Protein AF-A0AA38UNT2-F1 (afdb_monomer_lite)

Secondary structure (DSSP, 8-state):
-----HHHHTS--HHHHHHHHHHHS--GGGPPTT---HHHHHHHTTTS------SSTTTSS--

Structure (mmCIF, N/CA/C/O backbone):
data_AF-A0AA38UNT2-F1
#
_entry.id   AF-A0AA38UNT2-F1
#
loop_
_atom_site.group_PDB
_atom_site.id
_atom_site.type_symbol
_atom_site.label_atom_id
_atom_site.label_alt_id
_atom_site.label_comp_id
_atom_site.label_asym_id
_atom_site.label_entity_id
_atom_site.label_seq_id
_atom_site.pdbx_PDB_ins_code
_atom_site.Cartn_x
_atom_site.Cartn_y
_atom_site.Cartn_z
_atom_site.occupancy
_atom_site.B_iso_or_equiv
_atom_site.auth_seq_id
_atom_site.auth_comp_id
_atom_site.auth_asym_id
_atom_site.auth_atom_id
_atom_site.pdbx_PDB_model_num
ATOM 1 N N . TYR A 1 1 ? 20.080 -17.496 -21.689 1.00 46.66 1 TYR A N 1
ATOM 2 C CA . TYR A 1 1 ? 19.975 -16.861 -20.361 1.00 46.66 1 TYR A CA 1
ATOM 3 C C . TYR A 1 1 ? 19.572 -15.416 -20.592 1.00 46.66 1 TYR A C 1
ATOM 5 O O . TYR A 1 1 ? 20.291 -14.734 -21.309 1.00 46.66 1 TYR A O 1
ATOM 13 N N . ALA A 1 2 ? 18.418 -14.970 -20.095 1.00 62.34 2 ALA A N 1
ATOM 14 C CA . ALA A 1 2 ? 18.072 -13.550 -20.143 1.00 62.34 2 ALA A CA 1
ATOM 15 C C . ALA A 1 2 ? 18.798 -12.862 -18.982 1.00 62.34 2 ALA A C 1
ATOM 17 O O . ALA A 1 2 ? 18.476 -13.105 -17.821 1.00 62.34 2 ALA A O 1
ATOM 18 N N . THR A 1 3 ? 19.839 -12.087 -19.277 1.00 65.69 3 THR A N 1
ATOM 19 C CA . THR A 1 3 ? 20.490 -11.236 -18.280 1.00 65.69 3 THR A CA 1
ATOM 20 C C . THR A 1 3 ? 19.694 -9.938 -18.177 1.00 65.69 3 THR A C 1
ATOM 22 O O . THR A 1 3 ? 19.411 -9.291 -19.184 1.00 65.69 3 THR A O 1
ATOM 25 N N . TYR A 1 4 ? 19.274 -9.586 -16.962 1.00 62.25 4 TYR A N 1
ATOM 26 C CA . TYR A 1 4 ? 18.523 -8.361 -16.689 1.00 62.25 4 TYR A CA 1
ATOM 27 C C . TYR A 1 4 ? 19.313 -7.131 -17.172 1.00 62.25 4 TYR A C 1
ATOM 29 O O . TYR A 1 4 ? 20.427 -6.889 -16.707 1.00 62.25 4 TYR A O 1
ATOM 37 N N . ASN A 1 5 ? 18.744 -6.364 -18.108 1.00 70.69 5 ASN A N 1
ATOM 38 C CA . ASN A 1 5 ? 19.296 -5.097 -18.589 1.00 70.69 5 ASN A CA 1
ATOM 39 C C . ASN A 1 5 ? 18.392 -3.959 -18.111 1.00 70.69 5 ASN A C 1
ATOM 41 O O . ASN A 1 5 ? 17.337 -3.733 -18.693 1.00 70.69 5 ASN A O 1
ATOM 45 N N . SER A 1 6 ? 18.827 -3.221 -17.089 1.00 67.19 6 SER A N 1
ATOM 46 C CA . SER A 1 6 ? 18.033 -2.144 -16.482 1.00 67.19 6 SER A CA 1
ATOM 47 C C . SER A 1 6 ? 17.589 -1.073 -17.494 1.00 67.19 6 SER A C 1
ATOM 49 O O . SER A 1 6 ? 16.514 -0.513 -17.349 1.00 67.19 6 SER A O 1
ATOM 51 N N . ILE A 1 7 ? 18.355 -0.809 -18.560 1.00 67.56 7 ILE A N 1
ATOM 52 C CA . ILE A 1 7 ? 18.010 0.217 -19.562 1.00 67.56 7 ILE A CA 1
ATOM 53 C C . ILE A 1 7 ? 16.873 -0.264 -20.474 1.00 67.56 7 ILE A C 1
ATOM 55 O O . ILE A 1 7 ? 15.932 0.482 -20.733 1.00 67.56 7 ILE A O 1
ATOM 59 N N . SER A 1 8 ? 16.935 -1.513 -20.943 1.00 68.56 8 SER A N 1
ATOM 60 C CA . SER A 1 8 ? 15.927 -2.070 -21.859 1.00 68.56 8 SER A CA 1
ATOM 61 C C . SER A 1 8 ? 14.724 -2.693 -21.143 1.00 68.56 8 SER A C 1
ATOM 63 O O . SER A 1 8 ? 13.653 -2.767 -21.734 1.00 68.56 8 SER A O 1
ATOM 65 N N . ASP A 1 9 ? 14.873 -3.117 -19.884 1.00 70.31 9 ASP A N 1
ATOM 66 C CA . ASP A 1 9 ? 13.805 -3.740 -19.088 1.00 70.31 9 ASP A CA 1
ATOM 67 C C . ASP A 1 9 ? 12.889 -2.706 -18.406 1.00 70.31 9 ASP A C 1
ATOM 69 O O . ASP A 1 9 ? 11.838 -3.057 -17.878 1.00 70.31 9 ASP A O 1
ATOM 73 N N . GLY A 1 10 ? 13.226 -1.412 -18.453 1.00 67.38 10 GLY A N 1
ATOM 74 C CA . GLY A 1 10 ? 12.325 -0.331 -18.030 1.00 67.38 10 GLY A CA 1
ATOM 75 C C . GLY A 1 10 ? 12.838 0.579 -16.915 1.00 67.38 10 GLY A C 1
ATOM 76 O O . GLY A 1 10 ? 12.025 1.159 -16.203 1.00 67.38 10 GLY A O 1
ATOM 77 N N . GLY A 1 11 ? 14.154 0.722 -16.780 1.00 73.88 11 GLY A N 1
ATOM 78 C CA . GLY A 1 11 ? 14.822 1.787 -16.032 1.00 73.88 11 GLY A CA 1
ATOM 79 C C . GLY A 1 11 ? 14.548 1.809 -14.528 1.00 73.88 11 GLY A C 1
ATOM 80 O O . GLY A 1 11 ? 14.252 0.789 -13.902 1.00 73.88 11 GLY A O 1
ATOM 81 N N . ASP A 1 12 ? 14.656 3.008 -13.948 1.00 72.75 12 ASP A N 1
ATOM 82 C CA . ASP A 1 12 ? 14.278 3.272 -12.562 1.00 72.75 12 ASP A CA 1
ATOM 83 C C . ASP A 1 12 ? 12.749 3.222 -12.419 1.00 72.75 12 ASP A C 1
ATOM 85 O O . ASP A 1 12 ? 12.021 4.171 -12.705 1.00 72.75 12 ASP A O 1
ATOM 89 N N . LYS A 1 13 ? 12.239 2.063 -11.999 1.00 77.94 13 LYS A N 1
ATOM 90 C CA . LYS A 1 13 ? 10.809 1.857 -11.718 1.00 77.94 13 LYS A CA 1
ATOM 91 C C . LYS A 1 13 ? 10.439 2.280 -10.297 1.00 77.94 13 LYS A C 1
ATOM 93 O O . LYS A 1 13 ? 9.310 2.036 -9.868 1.00 77.94 13 LYS A O 1
ATOM 98 N N . HIS A 1 14 ? 11.368 2.889 -9.558 1.00 81.25 14 HIS A N 1
ATOM 99 C CA . HIS A 1 14 ? 11.195 3.222 -8.150 1.00 81.25 14 HIS A CA 1
ATOM 100 C C . HIS A 1 14 ? 10.061 4.235 -7.993 1.00 81.25 14 HIS A C 1
ATOM 102 O O . HIS A 1 14 ? 9.097 3.981 -7.273 1.00 81.25 14 HIS A O 1
ATOM 108 N N . GLU A 1 15 ? 10.087 5.334 -8.748 1.00 83.25 15 GLU A N 1
ATOM 109 C CA . GLU A 1 15 ? 9.008 6.328 -8.708 1.00 83.25 15 GLU A CA 1
ATOM 110 C C . GLU A 1 15 ? 7.647 5.742 -9.094 1.00 83.25 15 GLU A C 1
ATOM 112 O O . GLU A 1 15 ? 6.651 5.946 -8.392 1.00 83.25 15 GLU A O 1
ATOM 117 N N . ALA A 1 16 ? 7.592 4.991 -10.195 1.00 84.19 16 ALA A N 1
ATOM 118 C CA . ALA A 1 16 ? 6.356 4.380 -10.672 1.00 84.19 16 ALA A CA 1
ATOM 119 C C . ALA A 1 16 ? 5.775 3.401 -9.638 1.00 84.19 16 ALA A C 1
ATOM 121 O O . ALA A 1 16 ? 4.568 3.408 -9.381 1.00 84.19 16 ALA A O 1
ATOM 122 N N . TYR A 1 17 ? 6.637 2.612 -8.991 1.00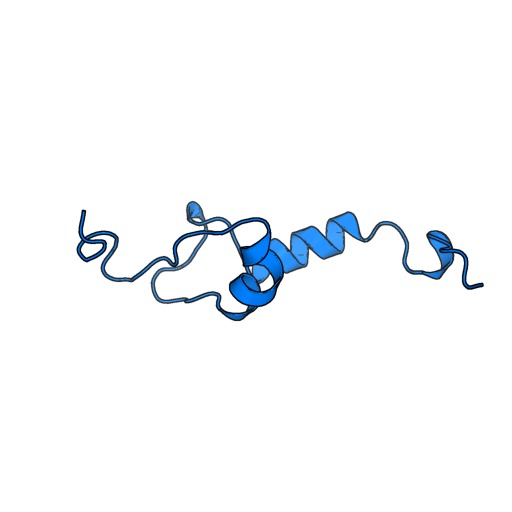 83.44 17 TYR A N 1
ATOM 123 C CA . TYR A 1 17 ? 6.261 1.696 -7.922 1.00 83.44 17 TYR A CA 1
ATOM 124 C C . TYR A 1 17 ? 5.634 2.434 -6.734 1.00 83.44 17 TYR A C 1
ATOM 126 O O . TYR A 1 17 ? 4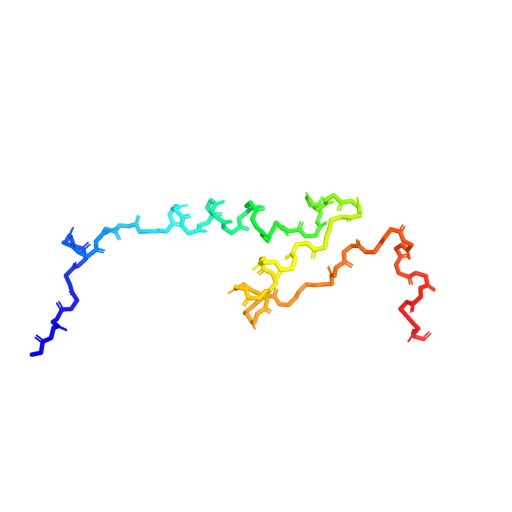.533 2.079 -6.307 1.00 83.44 17 TYR A O 1
ATOM 134 N N . TYR A 1 18 ? 6.276 3.491 -6.224 1.00 83.31 18 TYR A N 1
ATOM 135 C CA . TYR A 1 18 ? 5.751 4.224 -5.067 1.00 83.31 18 TYR A CA 1
ATOM 136 C C . TYR A 1 18 ? 4.499 5.045 -5.399 1.00 83.31 18 TYR A C 1
ATOM 138 O O . TYR A 1 18 ? 3.603 5.131 -4.556 1.00 83.31 18 TYR A O 1
ATOM 146 N N . ARG A 1 19 ? 4.369 5.574 -6.624 1.00 87.38 19 ARG A N 1
ATOM 147 C CA . ARG A 1 19 ? 3.127 6.220 -7.090 1.00 87.38 19 ARG A CA 1
ATOM 148 C C . ARG A 1 19 ? 1.957 5.240 -7.095 1.00 87.38 19 ARG A C 1
ATOM 150 O O . ARG A 1 19 ? 0.885 5.558 -6.581 1.00 87.38 19 ARG A O 1
ATOM 157 N N . ASN A 1 20 ? 2.165 4.040 -7.633 1.00 86.69 20 ASN A N 1
ATOM 158 C CA . ASN A 1 20 ? 1.113 3.030 -7.709 1.00 86.69 20 ASN A CA 1
ATOM 159 C C . ASN A 1 20 ? 0.754 2.488 -6.315 1.00 86.69 20 ASN A C 1
ATOM 161 O O . ASN A 1 20 ? -0.420 2.390 -5.956 1.00 86.69 20 ASN A O 1
ATOM 165 N N . ARG A 1 21 ? 1.767 2.260 -5.472 1.00 86.94 21 ARG A N 1
ATOM 166 C CA . ARG A 1 21 ? 1.576 1.860 -4.077 1.00 86.94 21 ARG A CA 1
ATOM 167 C C . ARG A 1 21 ? 0.795 2.894 -3.277 1.00 86.94 21 ARG A C 1
ATOM 169 O O . ARG A 1 21 ? -0.112 2.504 -2.557 1.00 86.94 21 ARG A O 1
ATOM 176 N N . ARG A 1 22 ? 1.088 4.191 -3.401 1.00 87.44 22 ARG A N 1
ATOM 177 C CA . ARG A 1 22 ? 0.362 5.229 -2.646 1.00 87.44 22 ARG A CA 1
ATOM 178 C C . ARG A 1 22 ? -1.096 5.360 -3.085 1.00 87.44 22 ARG A C 1
ATOM 180 O O . ARG A 1 22 ? -1.940 5.679 -2.263 1.00 87.44 22 ARG A O 1
ATOM 187 N N . ARG A 1 23 ? -1.401 5.059 -4.351 1.00 86.12 23 ARG A N 1
ATOM 188 C CA . ARG A 1 23 ? -2.777 5.028 -4.862 1.00 86.12 23 ARG A CA 1
ATOM 189 C C . ARG A 1 23 ? -3.564 3.812 -4.369 1.00 86.12 23 ARG A C 1
ATOM 191 O O . ARG A 1 23 ? -4.721 3.951 -4.000 1.00 86.12 23 ARG A O 1
ATOM 198 N N . LEU A 1 24 ? -2.962 2.623 -4.413 1.00 87.19 24 LEU A N 1
ATOM 199 C CA . LEU A 1 24 ? -3.657 1.360 -4.133 1.00 87.19 24 LEU A CA 1
ATOM 200 C C . LEU A 1 24 ? -3.579 0.931 -2.665 1.00 87.19 24 LEU A C 1
ATOM 202 O O . LEU A 1 24 ? -4.480 0.260 -2.173 1.00 87.19 24 LEU A O 1
ATOM 206 N N . TRP A 1 25 ? -2.492 1.276 -1.980 1.00 88.19 25 TRP A N 1
ATOM 207 C CA . TRP A 1 25 ? -2.191 0.906 -0.597 1.00 88.19 25 TRP A CA 1
ATOM 208 C C . TRP A 1 25 ? -1.566 2.091 0.163 1.00 88.19 25 TRP A C 1
ATOM 210 O O . TRP A 1 25 ? -0.424 1.987 0.631 1.00 88.19 25 TRP A O 1
ATOM 220 N N . PRO A 1 26 ? -2.282 3.231 0.279 1.00 87.12 26 PRO A N 1
ATOM 221 C CA . PRO A 1 26 ? -1.793 4.371 1.040 1.00 87.12 26 PRO A CA 1
ATOM 222 C C . PRO A 1 26 ? -1.565 4.000 2.515 1.00 87.12 26 PRO A C 1
ATOM 224 O O . PRO A 1 26 ? -2.172 3.040 3.021 1.00 87.12 26 PRO A O 1
ATOM 227 N N . PRO A 1 27 ? -0.703 4.753 3.220 1.00 85.00 27 PRO A N 1
ATOM 228 C CA . PRO A 1 27 ? -0.548 4.655 4.668 1.00 85.00 27 PRO A CA 1
ATOM 229 C C . PRO A 1 27 ? -1.887 4.824 5.381 1.00 85.00 27 PRO A C 1
ATOM 231 O O . PRO A 1 27 ? -2.730 5.596 4.935 1.00 85.00 27 PRO A O 1
ATOM 234 N N . THR A 1 28 ? -2.065 4.164 6.526 1.00 79.62 28 THR A N 1
ATOM 235 C CA . THR A 1 28 ? -3.325 4.192 7.290 1.00 79.62 28 THR A CA 1
ATOM 236 C C . THR A 1 28 ? -3.829 5.606 7.597 1.00 79.62 28 THR A C 1
ATOM 238 O O . THR A 1 28 ? -5.033 5.825 7.587 1.00 79.62 28 THR A O 1
ATOM 241 N N . ALA A 1 29 ? -2.928 6.572 7.804 1.00 79.56 29 ALA A N 1
ATOM 242 C CA . ALA A 1 29 ? -3.279 7.972 8.056 1.00 79.56 29 ALA A CA 1
ATOM 243 C C . ALA A 1 29 ? -3.879 8.709 6.840 1.00 79.56 29 ALA A C 1
ATOM 245 O O . ALA A 1 29 ? -4.581 9.696 7.016 1.00 79.56 29 ALA A O 1
ATOM 246 N N . GLU A 1 30 ? -3.602 8.245 5.619 1.00 83.38 30 GLU A N 1
ATOM 247 C CA . GLU A 1 30 ? -4.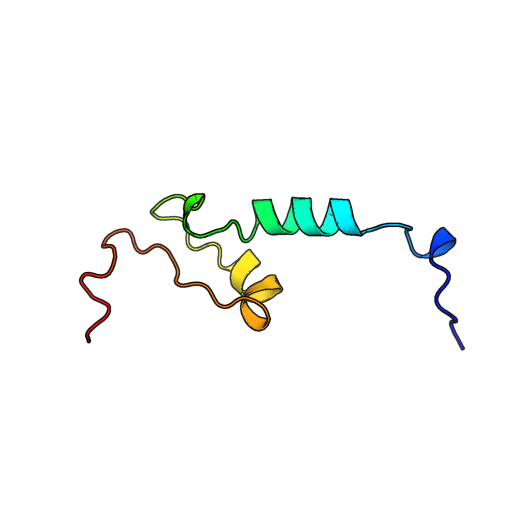112 8.822 4.364 1.00 83.38 30 GLU A CA 1
ATOM 248 C C . GLU A 1 30 ? -5.291 8.019 3.790 1.00 83.38 30 GLU A C 1
ATOM 250 O O . GLU A 1 30 ? -5.814 8.356 2.729 1.00 83.38 30 GLU A O 1
ATOM 255 N N . ARG A 1 31 ? -5.698 6.931 4.456 1.00 85.12 31 ARG A N 1
ATOM 256 C CA . ARG A 1 31 ? -6.811 6.090 4.011 1.00 85.12 31 ARG A CA 1
ATOM 257 C C . ARG A 1 31 ? -8.141 6.757 4.304 1.00 85.12 31 ARG A C 1
ATOM 259 O O . ARG A 1 31 ? -8.355 7.291 5.390 1.00 85.12 31 ARG A O 1
ATOM 266 N N . LEU A 1 32 ? -9.055 6.641 3.349 1.00 81.50 32 LEU A N 1
ATOM 267 C CA . LEU A 1 32 ? -10.429 7.071 3.539 1.00 81.50 32 LEU A CA 1
ATOM 268 C C . LEU A 1 32 ? -11.219 6.010 4.324 1.00 81.50 32 LEU A C 1
ATOM 270 O O . LEU A 1 32 ? -11.073 4.813 4.053 1.00 81.50 32 LEU A O 1
ATOM 274 N N . PRO A 1 33 ? -12.060 6.425 5.287 1.00 74.00 33 PRO A N 1
ATOM 275 C CA . PRO A 1 33 ? -12.971 5.512 5.962 1.00 74.00 33 PRO A CA 1
ATOM 276 C C . PRO A 1 33 ? -13.974 4.937 4.951 1.00 74.00 33 PRO A C 1
ATOM 278 O O . PRO A 1 33 ? -14.488 5.659 4.100 1.00 74.00 33 PRO A O 1
ATOM 281 N N . GLY A 1 34 ? -14.224 3.629 5.028 1.00 74.88 34 GLY A N 1
ATOM 282 C CA . GLY A 1 34 ? -15.135 2.916 4.119 1.00 74.88 34 GLY A CA 1
ATOM 283 C C . GLY A 1 34 ? -14.466 2.314 2.877 1.00 74.88 34 GLY A C 1
ATOM 284 O O . GLY A 1 34 ? -15.046 1.437 2.237 1.00 74.88 34 GLY A O 1
ATOM 285 N N . GLU A 1 35 ? -13.221 2.685 2.563 1.00 77.62 35 GLU A N 1
ATOM 286 C CA . GLU A 1 35 ? -12.472 2.066 1.469 1.00 77.62 35 GLU A CA 1
ATOM 287 C C . GLU A 1 35 ? -11.589 0.916 1.976 1.00 77.62 35 GLU A C 1
ATOM 289 O O . GLU A 1 35 ? -10.746 1.074 2.861 1.00 77.62 35 GLU A O 1
ATOM 294 N N . ARG A 1 36 ? -11.779 -0.285 1.413 1.00 74.88 36 ARG A N 1
ATOM 295 C CA . ARG A 1 36 ? -11.098 -1.499 1.902 1.00 74.88 36 ARG A CA 1
ATOM 296 C C . ARG A 1 36 ? -9.690 -1.696 1.330 1.00 74.88 36 ARG A C 1
ATOM 298 O O . ARG A 1 36 ? -8.934 -2.501 1.865 1.00 74.88 36 ARG A O 1
ATOM 305 N N . TYR A 1 37 ? -9.320 -0.960 0.275 1.00 82.69 37 TYR A N 1
ATOM 306 C CA . TYR A 1 37 ? -8.017 -1.044 -0.408 1.00 82.69 37 TYR A CA 1
ATOM 307 C C . TYR A 1 37 ? -7.554 -2.490 -0.718 1.00 82.69 37 TYR A C 1
ATOM 309 O O . TYR A 1 37 ? -6.358 -2.774 -0.781 1.00 82.69 37 TYR A O 1
ATOM 317 N N . ASP A 1 38 ? -8.493 -3.418 -0.945 1.00 82.25 38 ASP A N 1
ATOM 318 C CA . ASP A 1 38 ? -8.251 -4.862 -1.112 1.00 82.25 38 ASP A CA 1
ATOM 319 C C . ASP A 1 38 ? -7.227 -5.193 -2.210 1.00 82.25 38 ASP A C 1
ATOM 321 O O . ASP A 1 38 ? -6.398 -6.093 -2.062 1.00 82.25 38 ASP A O 1
ATOM 325 N N . ALA A 1 39 ? -7.257 -4.446 -3.318 1.00 83.88 39 ALA A N 1
ATOM 326 C CA . ALA A 1 39 ? -6.302 -4.609 -4.412 1.00 83.88 39 ALA A CA 1
ATOM 327 C C . ALA A 1 39 ? -4.866 -4.298 -3.958 1.00 83.88 39 ALA A C 1
ATOM 329 O O . ALA A 1 39 ? -3.940 -5.058 -4.241 1.00 83.88 39 ALA A O 1
ATOM 330 N N . GLY A 1 40 ? -4.687 -3.216 -3.197 1.00 85.19 40 GLY A N 1
ATOM 331 C CA . GLY A 1 40 ? -3.408 -2.872 -2.592 1.00 85.19 40 GLY A CA 1
ATOM 332 C C . GLY A 1 40 ? -2.980 -3.859 -1.511 1.00 85.19 40 GLY A C 1
ATOM 333 O O . GLY A 1 40 ? -1.796 -4.168 -1.424 1.00 85.19 40 GLY A O 1
ATOM 334 N N . ALA A 1 41 ? -3.922 -4.408 -0.738 1.00 83.62 41 ALA A N 1
ATOM 335 C CA . ALA A 1 41 ? -3.640 -5.413 0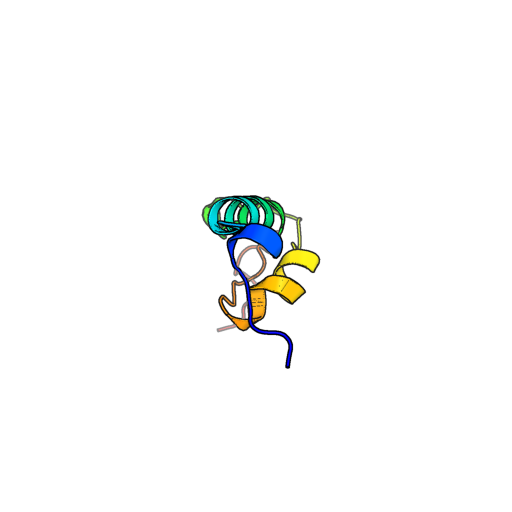.287 1.00 83.62 41 ALA A CA 1
ATOM 336 C C . ALA A 1 41 ? -3.045 -6.685 -0.328 1.00 83.62 41 ALA A C 1
ATOM 338 O O . ALA A 1 41 ? -2.036 -7.197 0.148 1.00 83.62 41 ALA A O 1
ATOM 339 N N . LYS A 1 42 ? -3.630 -7.169 -1.429 1.00 84.56 42 LYS A N 1
ATOM 340 C CA . LYS A 1 42 ? -3.138 -8.357 -2.143 1.00 84.56 42 LYS A CA 1
ATOM 341 C C . LYS A 1 42 ? -1.762 -8.134 -2.770 1.00 84.56 42 LYS A C 1
ATOM 343 O O . LYS A 1 42 ? -0.961 -9.059 -2.812 1.00 84.56 42 LYS A O 1
ATOM 348 N N . LEU A 1 43 ? -1.485 -6.918 -3.243 1.00 86.00 43 LEU A N 1
ATOM 349 C CA . LEU A 1 43 ? -0.227 -6.584 -3.916 1.00 86.00 43 LEU A CA 1
ATOM 350 C C . LEU A 1 43 ? 0.909 -6.232 -2.943 1.00 86.00 43 LEU A C 1
ATOM 352 O O . LEU A 1 43 ? 2.041 -6.662 -3.136 1.00 86.00 43 LEU A O 1
ATOM 356 N N . TYR A 1 44 ? 0.620 -5.452 -1.902 1.00 83.62 44 TYR A N 1
ATOM 357 C CA . TYR A 1 44 ? 1.621 -4.844 -1.015 1.00 83.62 44 TYR A CA 1
ATOM 358 C C . TYR A 1 44 ? 1.479 -5.257 0.458 1.00 83.62 44 TYR A C 1
ATOM 360 O O . TYR A 1 44 ? 2.380 -5.002 1.265 1.00 83.62 44 TYR A O 1
ATOM 368 N N . GLY A 1 45 ? 0.364 -5.887 0.833 1.00 79.69 45 GLY A N 1
ATOM 369 C CA . GLY A 1 45 ? 0.067 -6.278 2.212 1.00 79.69 45 GLY A CA 1
ATOM 370 C C . GLY A 1 45 ? 0.964 -7.394 2.742 1.00 79.69 45 GLY A C 1
ATOM 371 O O . GLY A 1 45 ? 1.212 -7.424 3.940 1.00 79.69 45 GLY A O 1
ATOM 372 N N . PHE A 1 46 ? 1.534 -8.243 1.878 1.00 76.44 46 PHE A N 1
ATOM 373 C CA . PHE A 1 46 ? 2.482 -9.286 2.299 1.00 76.44 46 PHE A CA 1
ATOM 374 C C . PHE A 1 46 ? 3.753 -8.714 2.947 1.00 76.44 46 PHE A C 1
ATOM 376 O O . PHE A 1 46 ? 4.231 -9.257 3.936 1.00 76.44 46 PHE A O 1
ATOM 383 N N . GLY A 1 47 ? 4.293 -7.613 2.410 1.00 73.25 47 GLY A N 1
ATOM 384 C CA . GLY A 1 47 ? 5.496 -6.961 2.951 1.00 73.25 47 GLY A CA 1
ATOM 385 C C . GLY A 1 47 ? 5.204 -5.829 3.938 1.00 73.25 47 GLY A C 1
ATOM 386 O O . GLY A 1 47 ? 6.077 -5.426 4.699 1.00 73.25 47 GLY A O 1
ATOM 387 N N . THR A 1 48 ? 3.979 -5.300 3.924 1.00 72.06 48 THR A N 1
ATOM 388 C CA . THR A 1 48 ? 3.526 -4.241 4.836 1.00 72.06 48 THR A CA 1
ATOM 389 C C . THR A 1 48 ? 2.073 -4.478 5.234 1.00 72.06 48 THR A C 1
ATOM 391 O O . THR A 1 48 ? 1.175 -3.800 4.712 1.00 72.06 48 THR A O 1
ATOM 394 N N . PRO A 1 49 ? 1.824 -5.459 6.119 1.00 70.88 49 PRO A N 1
ATOM 395 C CA . PRO A 1 49 ? 0.485 -5.721 6.613 1.00 70.88 49 PRO A CA 1
ATOM 396 C C . PRO A 1 49 ? 0.012 -4.502 7.407 1.00 70.88 49 PRO A C 1
ATOM 398 O O . PRO 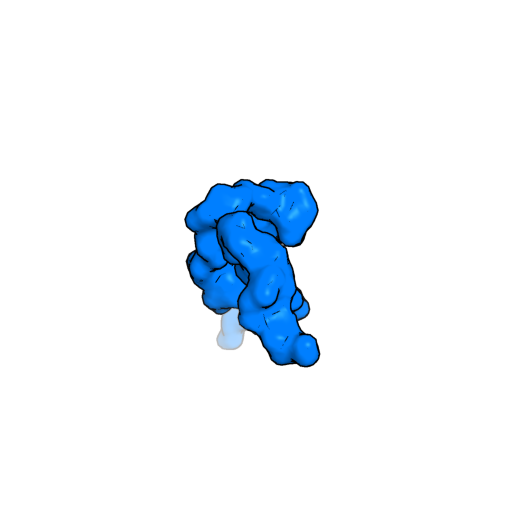A 1 49 ? 0.657 -4.065 8.357 1.00 70.88 49 PRO A O 1
ATOM 401 N N . MET A 1 50 ? -1.105 -3.924 6.975 1.00 75.12 50 MET A N 1
ATOM 402 C CA . MET A 1 50 ? -1.750 -2.790 7.632 1.00 75.12 50 MET A CA 1
ATOM 403 C C . MET A 1 50 ? -3.201 -3.155 7.900 1.00 75.12 50 MET A C 1
ATOM 405 O O . MET A 1 50 ? -3.864 -3.726 7.032 1.00 75.12 50 MET A O 1
ATOM 409 N N . LEU A 1 51 ? -3.695 -2.784 9.078 1.00 66.81 51 LEU A N 1
ATOM 410 C CA . LEU A 1 51 ? -5.106 -2.923 9.410 1.00 66.81 51 LEU A CA 1
ATOM 411 C C . LEU A 1 51 ? -5.942 -2.087 8.428 1.00 66.81 51 LEU A C 1
ATOM 413 O O . LEU A 1 51 ? -5.581 -0.960 8.067 1.00 66.81 51 LEU A O 1
ATOM 417 N N . SER A 1 52 ? -7.036 -2.663 7.940 1.00 64.19 52 SER A N 1
ATOM 418 C CA . SER A 1 52 ? -8.027 -1.927 7.159 1.00 64.19 52 SER A CA 1
ATOM 419 C C . SER A 1 52 ? -8.724 -0.918 8.072 1.00 64.19 52 SER A C 1
ATOM 421 O O . SER A 1 52 ? -9.012 -1.210 9.234 1.00 64.19 52 SER A O 1
ATOM 423 N N . VAL A 1 53 ? -8.962 0.294 7.562 1.00 62.22 53 VAL A N 1
ATOM 424 C CA . VAL A 1 53 ? -9.712 1.314 8.302 1.00 62.22 53 VAL A CA 1
ATOM 425 C C . VAL A 1 53 ? -11.182 0.917 8.227 1.00 62.22 53 VAL A C 1
ATOM 427 O O . VAL A 1 53 ? -11.865 1.194 7.245 1.00 62.22 53 VAL A O 1
ATOM 430 N N . VAL A 1 54 ? -11.654 0.176 9.226 1.00 58.84 54 VAL A N 1
ATOM 431 C CA . VAL A 1 54 ? -13.086 -0.085 9.400 1.00 58.84 54 VAL A CA 1
ATOM 432 C C . VAL A 1 54 ? -13.779 1.210 9.836 1.00 58.84 54 VAL A C 1
ATOM 434 O O . VAL A 1 54 ? -13.240 1.933 10.671 1.00 58.84 54 VAL A O 1
ATOM 437 N N . GLU A 1 55 ? -14.956 1.507 9.267 1.00 54.75 55 GLU A N 1
ATOM 438 C CA . GLU A 1 55 ? -15.770 2.688 9.629 1.00 54.75 55 GLU A CA 1
ATOM 439 C C . GLU A 1 55 ? -16.053 2.757 11.139 1.00 54.75 55 GLU A C 1
ATOM 441 O O . GLU A 1 55 ? -16.088 3.836 11.723 1.00 54.75 55 GLU A O 1
ATOM 446 N N . ASP A 1 56 ? -16.159 1.598 11.792 1.00 58.16 56 ASP A N 1
ATOM 447 C CA . ASP A 1 56 ? -16.324 1.460 13.239 1.00 58.16 56 ASP A CA 1
ATOM 448 C C . ASP A 1 56 ? -14.967 1.283 13.948 1.00 58.16 56 ASP A C 1
ATOM 450 O O . ASP A 1 56 ? -14.712 0.286 14.624 1.00 58.16 56 ASP A O 1
ATOM 454 N N . GLY A 1 57 ? -14.044 2.221 13.697 1.00 55.69 57 GLY A N 1
ATOM 455 C CA . GLY A 1 57 ? -12.631 2.156 14.088 1.00 55.69 57 GLY A CA 1
ATOM 456 C C . GLY A 1 57 ? -12.376 1.474 15.436 1.00 55.69 57 GLY A C 1
ATOM 457 O O . GLY A 1 57 ? -12.961 1.876 16.427 1.00 55.69 57 GLY A O 1
ATOM 458 N N . TYR A 1 58 ? -11.506 0.455 15.457 1.00 53.84 58 TYR A N 1
ATOM 459 C CA . TYR A 1 58 ? -10.995 -0.314 16.616 1.00 53.84 58 TYR A CA 1
ATOM 460 C C . TYR A 1 58 ? -11.987 -0.771 17.710 1.00 53.84 58 TYR A C 1
ATOM 462 O O . TYR A 1 58 ? -11.561 -1.431 18.650 1.00 53.84 58 TYR A O 1
ATOM 470 N N . LYS A 1 59 ? -13.292 -0.506 17.613 1.00 53.47 59 LYS A N 1
ATOM 471 C CA . LYS A 1 59 ? -14.277 -0.851 18.652 1.00 53.47 59 LYS A CA 1
ATOM 472 C C . LYS A 1 59 ? -14.631 -2.336 18.671 1.00 53.47 59 LYS A C 1
ATOM 474 O O . LYS A 1 59 ? -15.091 -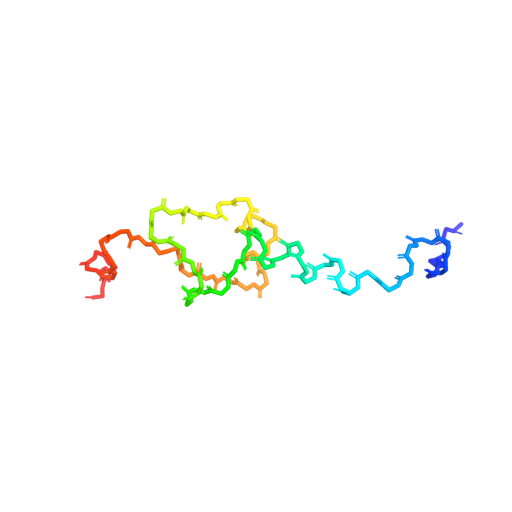2.839 19.686 1.00 53.47 59 LYS A O 1
ATOM 479 N N . ASN A 1 60 ? -14.373 -3.034 17.567 1.00 51.19 60 ASN A N 1
ATOM 480 C CA . ASN A 1 60 ? -14.637 -4.465 17.406 1.00 51.19 60 ASN A CA 1
ATOM 481 C C . ASN A 1 60 ? -13.365 -5.313 17.223 1.00 51.19 60 ASN A C 1
ATOM 483 O O . ASN A 1 60 ? -13.454 -6.521 17.010 1.00 51.19 60 ASN A O 1
ATOM 487 N N . ALA A 1 61 ? -12.174 -4.710 17.310 1.00 54.94 61 ALA A N 1
ATOM 488 C CA . ALA A 1 61 ? -10.925 -5.464 17.380 1.00 54.94 61 ALA A CA 1
ATOM 489 C C . ALA A 1 61 ? -10.746 -5.939 18.830 1.00 54.94 61 ALA A C 1
ATOM 491 O O . ALA A 1 61 ? -10.005 -5.327 19.590 1.00 54.94 61 ALA A O 1
ATOM 492 N N . GLY A 1 62 ? -11.514 -6.961 19.219 1.00 52.22 62 GLY A N 1
ATOM 493 C CA . GLY A 1 62 ? -11.531 -7.521 20.570 1.00 52.22 62 GLY A CA 1
ATOM 494 C C . GLY A 1 62 ? -10.141 -7.931 21.059 1.00 52.22 62 GLY A C 1
ATOM 495 O O . GLY A 1 62 ? -9.652 -9.006 20.711 1.00 52.22 62 GLY A O 1
ATOM 496 N N . VAL A 1 63 ? -9.544 -7.056 21.870 1.00 45.81 63 VAL A N 1
ATOM 497 C CA . VAL A 1 63 ? -8.551 -7.382 22.901 1.00 45.81 63 VAL A CA 1
ATOM 498 C C . VAL A 1 63 ? -9.295 -7.563 24.212 1.00 45.81 63 VAL A C 1
ATOM 500 O O . VAL A 1 63 ? -10.150 -6.698 24.510 1.00 45.81 63 VAL A O 1
#

pLDDT: mean 73.53, std 11.86, range [45.81, 88.19]

Radius of gyration: 16.37 Å; chains: 1; bounding box: 37×26×45 Å

Foldseek 3Di:
DDDDDCVVVPHPCPVVVVVVLCVLPNDPVPDDEPDQSVVSCVVPCVPPPDDGRHNVGPPPVDD

Sequence (63 aa):
YATYNSISDGGDKHEAYYRNRRRLWPPTAERLPGERYDAGAKLYGFGTPMLSVVEDGYKNAGV

Organism: NCBI:txid2804962